Protein AF-A0A1A6HBW9-F1 (afdb_monomer_lite)

Sequence (68 aa):
MMVATQQEMNDAQLTLQQRDYCVHYLIRLLKCKRDSFPNFLACKHEQHDWDYCEHLDYVKRMKEFERC

InterPro domains:
  IPR008698 NADH dehydrogenase [ubiquinone] 1 beta subcomplex subunit 7, NDUB7 [PF05676] (3-65)
  IPR008698 NADH dehydrogenase [ubiquinone] 1 beta subcomplex subunit 7, NDUB7 [PTHR20900] (2-67)

Secondary structure (DSSP, 8-state):
---S-HHHHHHTT--GGG-STTHHHHHHHHHHHHHTTT-TTTTHHHHHHHHHHHHHHHHHHHHHHTT-

Radius of gyration: 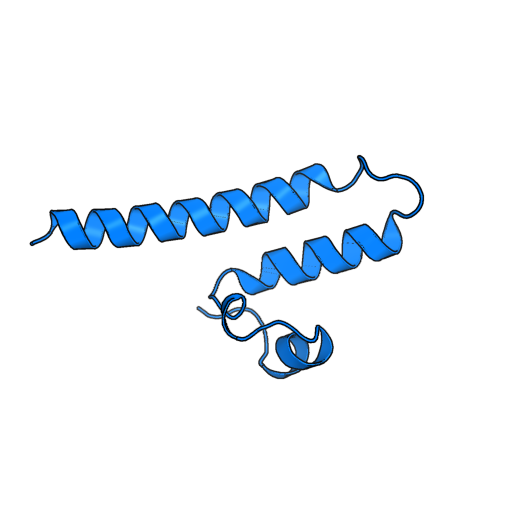14.15 Å; chains: 1; bounding box: 35×24×37 Å

Structure (mmCIF, N/CA/C/O backbone):
data_AF-A0A1A6HBW9-F1
#
_entry.id   AF-A0A1A6HBW9-F1
#
loop_
_atom_site.group_PDB
_atom_site.id
_atom_site.type_symbol
_atom_site.label_atom_id
_atom_site.label_alt_id
_atom_site.label_comp_id
_atom_site.label_asym_id
_atom_site.label_entity_id
_atom_site.label_seq_id
_atom_site.pdbx_PDB_ins_code
_atom_site.Cartn_x
_atom_site.Cartn_y
_atom_site.Cartn_z
_atom_site.occupancy
_atom_site.B_iso_or_equiv
_atom_site.auth_seq_id
_atom_site.auth_comp_id
_atom_site.auth_asym_id
_atom_site.auth_atom_id
_atom_site.pdbx_PDB_model_num
ATOM 1 N N . MET A 1 1 ? -12.748 -0.889 0.220 1.00 49.69 1 MET A N 1
ATOM 2 C CA . MET A 1 1 ? -12.768 -1.662 -1.039 1.00 49.69 1 MET A CA 1
ATOM 3 C C . MET A 1 1 ? -11.357 -2.151 -1.287 1.00 49.69 1 MET A C 1
ATOM 5 O O . MET A 1 1 ? -10.448 -1.335 -1.225 1.00 49.69 1 MET A O 1
ATOM 9 N N . MET A 1 2 ? -11.166 -3.454 -1.485 1.00 58.16 2 MET A N 1
ATOM 10 C CA . MET A 1 2 ? -9.877 -3.988 -1.930 1.00 58.16 2 MET A CA 1
ATOM 11 C C . MET A 1 2 ? -9.731 -3.614 -3.407 1.00 58.16 2 MET A C 1
ATOM 13 O O . MET A 1 2 ? -10.553 -4.026 -4.219 1.00 58.16 2 MET A O 1
ATOM 17 N N . VAL A 1 3 ? -8.771 -2.744 -3.723 1.00 67.19 3 VAL A N 1
ATOM 18 C CA . VAL A 1 3 ? -8.612 -2.183 -5.077 1.00 67.19 3 VAL A CA 1
ATOM 19 C C . VAL A 1 3 ? -7.749 -3.086 -5.967 1.00 67.19 3 VAL A C 1
ATOM 21 O O . VAL A 1 3 ? -7.907 -3.070 -7.181 1.00 67.19 3 VAL A O 1
ATOM 24 N N . ALA A 1 4 ? -6.863 -3.892 -5.375 1.00 68.69 4 ALA A N 1
ATOM 25 C CA . ALA A 1 4 ? -5.971 -4.791 -6.103 1.00 68.69 4 ALA A CA 1
ATOM 26 C C . ALA A 1 4 ? -6.625 -6.151 -6.376 1.00 68.69 4 ALA A C 1
ATOM 28 O O . ALA A 1 4 ? -7.310 -6.712 -5.513 1.00 68.69 4 ALA A O 1
ATOM 29 N N . THR A 1 5 ? -6.386 -6.699 -7.566 1.00 75.44 5 THR A N 1
ATOM 30 C CA . THR A 1 5 ? -6.861 -8.038 -7.926 1.00 75.44 5 THR A CA 1
ATOM 31 C C . THR A 1 5 ? -5.978 -9.117 -7.293 1.00 75.44 5 THR A C 1
ATOM 33 O O . THR A 1 5 ? -4.784 -8.934 -7.054 1.00 75.44 5 THR A O 1
ATOM 36 N N . GLN A 1 6 ? -6.555 -10.288 -7.019 1.00 70.75 6 GLN A N 1
ATOM 37 C CA . GLN A 1 6 ? -5.826 -11.397 -6.393 1.00 70.75 6 GLN A CA 1
ATOM 38 C C . GLN A 1 6 ? -4.689 -11.938 -7.283 1.00 70.75 6 GLN A C 1
ATOM 40 O O . GLN A 1 6 ? -3.709 -12.474 -6.769 1.00 70.75 6 GLN A O 1
ATOM 45 N N . GLN A 1 7 ? -4.805 -11.763 -8.604 1.00 73.81 7 GLN A N 1
ATOM 46 C CA . GLN A 1 7 ? -3.774 -12.109 -9.585 1.00 73.81 7 GLN A CA 1
ATOM 47 C C . GLN A 1 7 ? -2.548 -11.196 -9.450 1.00 73.81 7 GLN A C 1
ATOM 49 O O . GLN A 1 7 ? -1.447 -11.702 -9.261 1.00 73.81 7 GLN A O 1
ATOM 54 N N . GLU A 1 8 ? -2.744 -9.876 -9.381 1.00 75.12 8 GLU A N 1
ATOM 55 C CA . GLU A 1 8 ? -1.648 -8.909 -9.202 1.00 75.12 8 GLU A CA 1
ATOM 56 C C . GLU A 1 8 ? -0.856 -9.141 -7.904 1.00 75.12 8 GLU A C 1
ATOM 58 O O . GLU A 1 8 ? 0.360 -8.953 -7.870 1.00 75.12 8 GLU A O 1
ATOM 63 N N . MET A 1 9 ? -1.523 -9.593 -6.834 1.00 77.38 9 MET A N 1
ATOM 64 C CA . MET A 1 9 ? -0.858 -9.938 -5.569 1.00 77.38 9 MET A CA 1
ATOM 65 C C . MET A 1 9 ? 0.016 -11.192 -5.663 1.00 77.38 9 MET A C 1
ATOM 67 O O . MET A 1 9 ? 1.045 -11.282 -4.987 1.00 77.38 9 MET A O 1
ATOM 71 N N . ASN A 1 10 ? -0.405 -12.168 -6.469 1.00 77.94 10 ASN A N 1
ATOM 72 C CA . ASN A 1 10 ? 0.357 -13.391 -6.695 1.00 77.94 10 ASN A CA 1
ATOM 73 C C . ASN A 1 10 ? 1.531 -13.136 -7.649 1.00 77.94 10 ASN A C 1
ATOM 75 O O . ASN A 1 10 ? 2.630 -13.619 -7.383 1.00 77.94 10 ASN A O 1
ATOM 79 N N . ASP A 1 11 ? 1.329 -12.323 -8.688 1.00 79.44 11 ASP A N 1
ATOM 80 C CA . ASP A 1 11 ? 2.372 -11.945 -9.650 1.00 79.44 11 ASP A CA 1
ATOM 81 C C . ASP A 1 11 ? 3.497 -11.139 -8.988 1.00 79.44 11 ASP A C 1
ATOM 83 O O . ASP A 1 11 ? 4.673 -11.323 -9.299 1.00 79.44 11 ASP A O 1
ATOM 87 N N . ALA A 1 12 ? 3.149 -10.283 -8.022 1.00 76.50 12 ALA A N 1
ATOM 88 C CA . ALA A 1 12 ? 4.112 -9.539 -7.212 1.00 76.50 12 ALA A CA 1
ATOM 89 C C . ALA A 1 12 ? 4.761 -10.375 -6.087 1.00 76.50 12 ALA A C 1
ATOM 91 O O . ALA A 1 12 ? 5.585 -9.844 -5.345 1.00 76.50 12 ALA A O 1
ATOM 92 N N . GLN A 1 13 ? 4.401 -11.660 -5.949 1.00 79.25 13 GLN A N 1
ATOM 93 C CA . GLN A 1 13 ? 4.910 -12.585 -4.925 1.00 79.25 13 GLN A CA 1
ATOM 94 C C . GLN A 1 13 ? 4.869 -12.008 -3.500 1.00 79.25 13 GLN A C 1
ATOM 96 O O . GLN A 1 13 ? 5.790 -12.194 -2.702 1.00 79.25 13 GLN A O 1
ATOM 101 N N . LEU A 1 14 ? 3.787 -11.299 -3.165 1.00 79.81 14 LEU A N 1
ATOM 102 C CA . LEU A 1 14 ? 3.649 -10.676 -1.851 1.00 79.81 14 LEU A CA 1
ATOM 103 C C . LEU A 1 14 ? 3.408 -11.726 -0.765 1.00 79.81 14 LEU A C 1
ATOM 105 O O . LEU A 1 14 ? 2.577 -12.635 -0.916 1.00 79.81 14 LEU A O 1
ATOM 109 N N . THR A 1 15 ? 4.109 -11.558 0.357 1.00 80.81 15 THR A N 1
ATOM 110 C CA . THR A 1 15 ? 3.914 -12.379 1.557 1.00 80.81 15 THR A CA 1
ATOM 111 C C . THR A 1 15 ? 2.500 -12.203 2.108 1.00 80.81 15 THR A C 1
ATOM 113 O O . THR A 1 15 ? 1.876 -11.162 1.919 1.00 80.81 15 THR A O 1
ATOM 116 N N . LEU A 1 16 ? 1.979 -13.216 2.808 1.00 78.44 16 LEU A N 1
ATOM 117 C CA . LEU A 1 16 ? 0.611 -13.186 3.346 1.00 78.44 16 LEU A CA 1
ATOM 118 C C . LEU A 1 16 ? 0.353 -11.981 4.262 1.00 78.44 16 LEU A C 1
ATOM 120 O O . LEU A 1 16 ? -0.751 -11.454 4.258 1.00 78.44 16 LEU A O 1
ATOM 124 N N . GLN A 1 17 ? 1.374 -11.533 4.995 1.00 77.81 17 GLN A N 1
ATOM 125 C CA . GLN A 1 17 ? 1.291 -10.386 5.901 1.00 77.81 17 GLN A CA 1
ATOM 126 C C . GLN A 1 17 ? 1.159 -9.046 5.183 1.00 77.81 17 GLN A C 1
ATOM 128 O O . GLN A 1 17 ? 0.716 -8.096 5.794 1.00 77.81 17 GLN A O 1
ATOM 133 N N . GLN A 1 18 ? 1.565 -8.960 3.916 1.00 74.25 18 GLN A N 1
ATOM 134 C CA . GLN A 1 18 ? 1.514 -7.722 3.137 1.00 74.25 18 GLN A CA 1
ATOM 135 C C . GLN A 1 18 ? 0.237 -7.622 2.302 1.00 74.25 18 GLN A C 1
ATOM 137 O O . GLN A 1 18 ? 0.091 -6.671 1.543 1.00 74.25 18 GLN A O 1
ATOM 142 N N . ARG A 1 19 ? -0.668 -8.610 2.390 1.00 76.44 19 ARG A N 1
ATOM 143 C CA . ARG A 1 19 ? -1.918 -8.682 1.614 1.00 76.44 19 ARG A CA 1
ATOM 144 C C . ARG A 1 19 ? -3.053 -7.886 2.265 1.00 76.44 19 ARG A C 1
ATOM 146 O O . ARG A 1 19 ? -4.195 -8.341 2.301 1.00 76.44 19 ARG A O 1
ATOM 153 N N . ASP A 1 20 ? -2.736 -6.703 2.771 1.00 79.25 20 ASP A N 1
ATOM 154 C CA . ASP A 1 20 ? -3.706 -5.788 3.365 1.00 79.25 20 ASP A CA 1
ATOM 155 C C . ASP A 1 20 ? -4.428 -4.973 2.288 1.00 79.25 20 ASP A C 1
ATOM 157 O O . ASP A 1 20 ? -4.124 -5.043 1.092 1.00 79.25 20 ASP A O 1
ATOM 161 N N . TYR A 1 21 ? -5.388 -4.134 2.685 1.00 78.81 21 TYR A N 1
ATOM 162 C CA . TYR A 1 21 ? -6.028 -3.241 1.712 1.00 78.81 21 TYR A CA 1
AT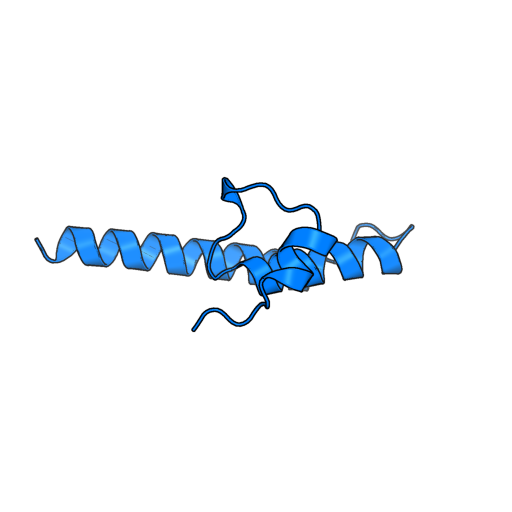OM 163 C C . TYR A 1 21 ? -5.030 -2.262 1.075 1.00 78.81 21 TYR A C 1
ATOM 165 O O . TYR A 1 21 ? -5.301 -1.743 -0.011 1.00 78.81 21 TYR A O 1
ATOM 173 N N . CYS A 1 22 ? -3.890 -2.020 1.730 1.00 85.75 22 CYS A N 1
ATOM 174 C CA . CYS A 1 22 ? -2.853 -1.084 1.314 1.00 85.75 22 CYS A CA 1
ATOM 175 C C . CYS A 1 22 ? -1.949 -1.594 0.170 1.00 85.75 22 CYS A C 1
ATOM 177 O O . CYS A 1 22 ? -1.147 -0.840 -0.384 1.00 85.75 22 CYS A O 1
ATOM 179 N N . VAL A 1 23 ? -2.121 -2.852 -0.256 1.00 84.88 23 VAL A N 1
ATOM 180 C CA . VAL A 1 23 ? -1.340 -3.536 -1.311 1.00 84.88 23 VAL A CA 1
ATOM 181 C C . VAL A 1 23 ? -1.100 -2.718 -2.577 1.00 84.88 23 VAL A C 1
ATOM 183 O O . VAL A 1 23 ? -0.046 -2.812 -3.204 1.00 84.88 23 VAL A O 1
ATOM 186 N N . HIS A 1 24 ? -2.083 -1.922 -2.981 1.00 84.50 24 HIS A N 1
ATOM 187 C CA . HIS A 1 24 ? -2.035 -1.150 -4.215 1.00 84.50 24 HIS A CA 1
ATOM 188 C C . HIS A 1 24 ? -0.895 -0.120 -4.228 1.00 84.50 24 HIS A C 1
ATOM 190 O O . HIS A 1 24 ? -0.300 0.109 -5.283 1.00 84.50 24 HIS A O 1
ATOM 196 N N . TYR A 1 25 ? -0.543 0.454 -3.074 1.00 88.00 25 TYR A N 1
ATOM 197 C CA . TYR A 1 25 ? 0.600 1.362 -2.956 1.00 88.00 25 TYR A CA 1
ATOM 198 C C . TYR A 1 25 ? 1.933 0.614 -3.021 1.00 88.00 25 TYR A C 1
ATOM 200 O O . TYR A 1 25 ? 2.858 1.056 -3.698 1.00 88.00 25 TYR A O 1
ATOM 208 N N . LEU A 1 26 ? 2.008 -0.568 -2.408 1.00 86.50 26 LEU A N 1
ATOM 209 C CA . LEU A 1 26 ? 3.213 -1.397 -2.412 1.00 86.50 26 LEU A CA 1
ATOM 210 C C . LEU A 1 26 ? 3.567 -1.862 -3.836 1.00 86.50 26 LEU A C 1
ATOM 212 O O . LEU A 1 26 ? 4.729 -1.804 -4.241 1.00 86.50 26 LEU A O 1
ATOM 216 N N . ILE A 1 27 ? 2.567 -2.230 -4.644 1.00 87.62 27 ILE A N 1
ATOM 217 C CA . ILE A 1 27 ? 2.772 -2.573 -6.061 1.00 87.62 27 ILE A CA 1
ATOM 218 C C . ILE A 1 27 ? 3.333 -1.379 -6.852 1.00 87.62 27 ILE A C 1
ATOM 220 O O . ILE A 1 27 ? 4.220 -1.571 -7.685 1.00 87.62 27 ILE A O 1
ATOM 224 N N . ARG A 1 28 ? 2.848 -0.153 -6.606 1.00 87.62 28 ARG A N 1
ATOM 225 C CA . ARG A 1 28 ? 3.371 1.059 -7.270 1.00 87.62 28 ARG A CA 1
ATOM 226 C C . ARG A 1 28 ? 4.831 1.302 -6.907 1.00 87.62 28 ARG A C 1
ATOM 228 O O . ARG A 1 28 ? 5.658 1.387 -7.807 1.00 87.62 28 ARG A O 1
ATOM 235 N N . LEU A 1 29 ? 5.147 1.226 -5.617 1.00 87.62 29 LEU A N 1
ATOM 236 C CA . LEU A 1 29 ? 6.504 1.372 -5.093 1.00 87.62 29 LEU A CA 1
ATOM 237 C C . LEU A 1 29 ? 7.477 0.366 -5.723 1.00 87.62 29 LEU A C 1
ATOM 239 O O . LEU A 1 29 ? 8.604 0.720 -6.077 1.00 87.62 29 LEU A O 1
ATOM 243 N N . LEU A 1 30 ? 7.055 -0.889 -5.908 1.00 85.94 30 LEU A N 1
ATOM 244 C CA . LEU A 1 30 ? 7.864 -1.899 -6.598 1.00 85.94 30 LEU A CA 1
ATOM 245 C C . LEU A 1 30 ? 8.067 -1.578 -8.086 1.00 85.94 30 LEU A C 1
ATOM 247 O O . LEU A 1 30 ? 9.175 -1.771 -8.592 1.00 85.94 30 LEU A O 1
ATOM 251 N N . LYS A 1 31 ? 7.040 -1.067 -8.778 1.00 86.94 31 LYS A N 1
ATOM 252 C CA . LYS A 1 31 ? 7.159 -0.621 -10.179 1.00 86.94 31 LYS A CA 1
ATOM 253 C C . LYS A 1 31 ? 8.136 0.549 -10.300 1.00 86.94 31 LYS A C 1
ATOM 255 O O . LYS A 1 31 ? 9.103 0.455 -11.047 1.00 86.94 31 LYS A O 1
ATOM 260 N N . CYS A 1 32 ? 7.978 1.577 -9.476 1.00 87.12 32 CYS A N 1
ATOM 261 C CA . CYS A 1 32 ? 8.876 2.728 -9.443 1.00 87.12 32 CYS A CA 1
ATOM 262 C C . CYS A 1 32 ? 10.322 2.345 -9.118 1.00 87.12 32 CYS A C 1
ATOM 264 O O . CYS A 1 32 ? 11.233 2.814 -9.793 1.00 87.12 32 CYS A O 1
ATOM 266 N N . LYS A 1 33 ? 10.564 1.430 -8.167 1.00 85.38 33 LYS A N 1
ATOM 267 C CA . LYS A 1 33 ? 11.921 0.917 -7.898 1.00 85.38 33 LYS A CA 1
ATOM 268 C C . LYS A 1 33 ? 12.551 0.218 -9.104 1.00 85.38 33 LYS A C 1
ATOM 270 O O . LYS A 1 33 ? 13.769 0.283 -9.265 1.00 85.38 33 LYS A O 1
ATOM 275 N N . ARG A 1 34 ? 11.747 -0.472 -9.918 1.00 85.38 34 ARG A N 1
ATOM 276 C CA . ARG A 1 34 ? 12.213 -1.144 -11.137 1.00 85.38 34 ARG A CA 1
ATOM 277 C C . ARG A 1 34 ? 12.546 -0.137 -12.236 1.00 85.38 34 ARG A C 1
ATOM 279 O O . ARG A 1 34 ? 13.570 -0.292 -12.894 1.00 85.38 34 ARG A O 1
ATOM 286 N N . ASP A 1 35 ? 11.713 0.884 -12.394 1.00 86.19 35 ASP A N 1
ATOM 287 C CA . ASP A 1 35 ? 11.845 1.877 -13.463 1.00 86.19 35 ASP A CA 1
ATOM 288 C C . ASP A 1 35 ? 12.897 2.952 -13.146 1.00 86.19 35 ASP A C 1
ATOM 290 O O . ASP A 1 35 ? 13.524 3.499 -14.052 1.00 86.19 35 ASP A O 1
ATOM 294 N N . SER A 1 36 ? 13.129 3.253 -11.863 1.00 79.69 36 SER A N 1
ATOM 295 C CA . SER A 1 36 ? 13.999 4.352 -11.435 1.00 79.69 36 SER A CA 1
ATOM 296 C C . SER A 1 36 ? 15.459 3.961 -11.190 1.00 79.69 36 SER A C 1
ATOM 298 O O . SER A 1 36 ? 16.230 4.802 -10.733 1.00 79.69 36 SER A O 1
ATOM 300 N N . PHE A 1 37 ? 15.882 2.724 -11.463 1.00 75.50 37 PHE A N 1
ATOM 301 C CA . PHE A 1 37 ? 17.280 2.302 -11.288 1.00 75.50 37 PHE A CA 1
ATOM 302 C C . PHE A 1 37 ? 18.181 3.027 -12.313 1.00 75.50 37 PHE A C 1
ATOM 304 O O . PHE A 1 37 ? 17.900 2.900 -13.505 1.00 75.50 37 PHE A O 1
ATOM 311 N N . PRO A 1 38 ? 19.232 3.801 -11.929 1.00 80.38 38 PRO A N 1
ATOM 312 C CA . PRO A 1 38 ? 20.034 3.781 -10.685 1.00 80.38 38 PRO A CA 1
ATOM 313 C C . PRO A 1 38 ? 19.700 4.866 -9.633 1.00 80.38 38 PRO A C 1
ATOM 315 O O . PRO A 1 38 ? 20.393 4.996 -8.623 1.00 80.38 38 PRO A O 1
ATOM 318 N N . ASN A 1 39 ? 18.671 5.681 -9.855 1.00 76.44 39 ASN A N 1
ATOM 319 C CA . ASN A 1 39 ? 18.286 6.777 -8.968 1.00 76.44 39 ASN A CA 1
ATOM 320 C C . ASN A 1 39 ? 17.399 6.277 -7.814 1.00 76.44 39 ASN A C 1
ATOM 322 O O . ASN A 1 39 ? 16.180 6.157 -7.938 1.00 76.44 39 ASN A O 1
ATOM 326 N N . PHE A 1 40 ? 18.002 6.045 -6.646 1.00 69.62 40 PHE A N 1
ATOM 327 C CA . PHE A 1 40 ? 17.299 5.556 -5.448 1.00 69.62 40 PHE A CA 1
ATOM 328 C C . PHE A 1 40 ? 16.378 6.592 -4.774 1.00 69.62 40 PHE A C 1
ATOM 330 O O . PHE A 1 40 ? 15.487 6.225 -4.011 1.00 69.62 40 PHE A O 1
ATOM 337 N N . LEU A 1 41 ? 16.579 7.889 -5.032 1.00 74.50 41 LEU A N 1
ATOM 338 C CA . LEU A 1 41 ? 15.860 8.980 -4.355 1.00 74.50 41 LEU A CA 1
ATOM 339 C C . LEU A 1 41 ? 14.531 9.370 -5.017 1.00 74.50 41 LEU A C 1
ATOM 341 O O . LEU A 1 41 ? 13.776 10.141 -4.429 1.00 74.50 41 LEU A O 1
ATOM 345 N N . ALA A 1 42 ? 14.240 8.869 -6.219 1.00 75.06 42 ALA A N 1
ATOM 346 C CA . ALA A 1 42 ? 13.068 9.292 -6.986 1.00 75.06 42 ALA A CA 1
ATOM 347 C C . ALA A 1 42 ? 11.737 8.812 -6.372 1.00 75.06 42 ALA A C 1
ATOM 349 O O . ALA A 1 42 ? 10.707 9.454 -6.542 1.00 75.06 42 ALA A O 1
ATOM 350 N N . CYS A 1 43 ? 11.759 7.723 -5.601 1.00 86.44 43 CYS A N 1
ATOM 351 C CA . CYS A 1 43 ? 10.551 7.009 -5.188 1.00 86.44 43 CYS A CA 1
ATOM 352 C C 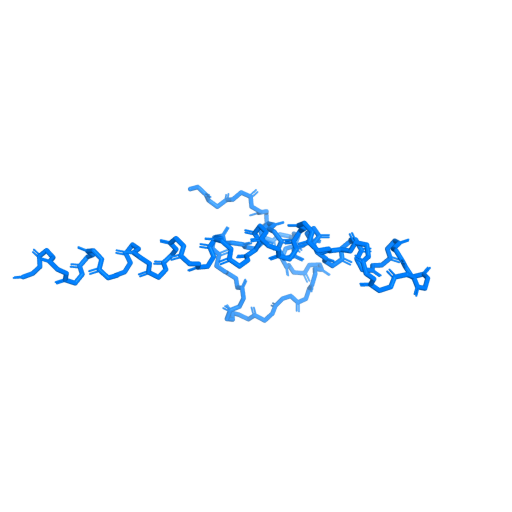. CYS A 1 43 ? 9.970 7.428 -3.822 1.00 86.44 43 CYS A C 1
ATOM 354 O O . CYS A 1 43 ? 9.332 6.629 -3.137 1.00 86.44 43 CYS A O 1
ATOM 356 N N . LYS A 1 44 ? 10.215 8.666 -3.371 1.00 86.19 44 LYS A N 1
ATOM 357 C CA . LYS A 1 44 ? 9.774 9.119 -2.036 1.00 86.19 44 LYS A CA 1
ATOM 358 C C . LYS A 1 44 ? 8.269 9.345 -1.926 1.00 86.19 44 LYS A C 1
ATOM 360 O O . LYS A 1 44 ? 7.707 9.132 -0.859 1.00 86.19 44 LYS A O 1
ATOM 365 N N . HIS A 1 45 ? 7.627 9.790 -3.003 1.00 89.00 45 HIS A N 1
ATOM 366 C CA . HIS A 1 45 ? 6.194 10.076 -2.978 1.00 89.00 45 HIS A CA 1
ATOM 367 C C . HIS A 1 45 ? 5.380 8.796 -2.763 1.00 89.00 45 HIS A C 1
ATOM 369 O O . HIS A 1 45 ? 4.549 8.731 -1.868 1.00 89.00 45 HIS A O 1
ATOM 375 N N . GLU A 1 46 ? 5.715 7.741 -3.502 1.00 88.38 46 GLU A N 1
ATOM 376 C CA . GLU A 1 46 ? 5.030 6.453 -3.394 1.00 88.38 46 GLU A CA 1
ATOM 377 C C . GLU A 1 46 ? 5.314 5.738 -2.067 1.00 88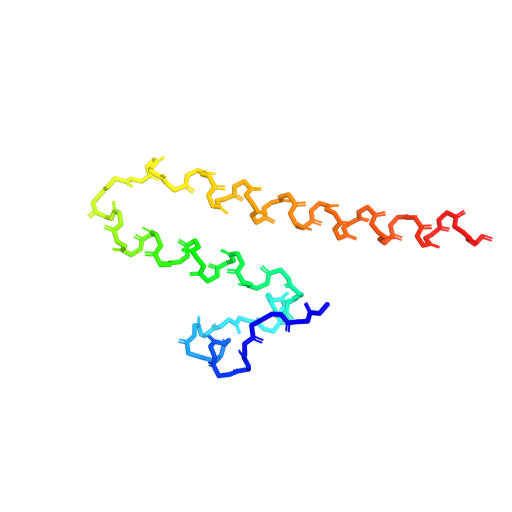.38 46 GLU A C 1
ATOM 379 O O . GLU A 1 46 ? 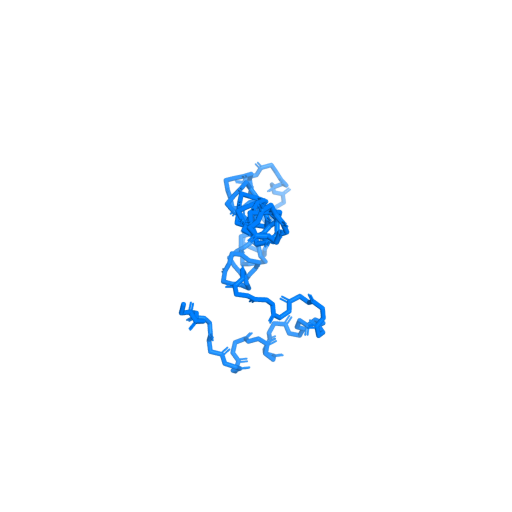4.442 5.051 -1.544 1.00 88.38 46 GLU A O 1
ATOM 384 N N . GLN A 1 47 ? 6.513 5.926 -1.498 1.00 88.81 47 GLN A N 1
ATOM 385 C CA . GLN A 1 47 ? 6.810 5.496 -0.126 1.00 88.81 47 GLN A CA 1
ATOM 386 C C . GLN A 1 47 ? 5.894 6.186 0.881 1.00 88.81 47 GLN A C 1
ATOM 388 O O . GLN A 1 47 ? 5.241 5.512 1.670 1.00 88.81 47 GLN A O 1
ATOM 393 N N . HIS A 1 48 ? 5.792 7.513 0.801 1.0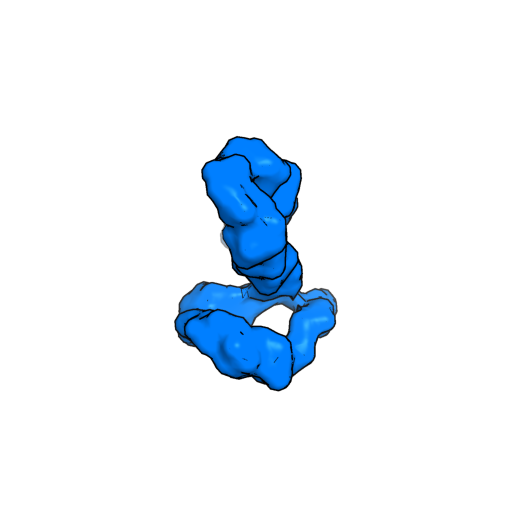0 91.62 48 HIS A N 1
ATOM 394 C CA . HIS A 1 48 ? 4.939 8.281 1.698 1.00 91.62 48 HIS A CA 1
ATOM 395 C C . HIS A 1 48 ? 3.462 7.874 1.586 1.00 91.62 48 HIS A C 1
ATOM 397 O O . HIS A 1 48 ? 2.774 7.791 2.599 1.00 91.62 48 HIS A O 1
ATOM 403 N N . ASP A 1 49 ? 2.966 7.598 0.379 1.00 91.44 49 ASP A N 1
ATOM 404 C CA . ASP A 1 49 ? 1.582 7.156 0.185 1.00 91.44 49 ASP A CA 1
ATOM 405 C C . ASP A 1 49 ? 1.302 5.801 0.853 1.00 91.44 49 ASP A C 1
ATOM 407 O O . ASP A 1 49 ? 0.246 5.618 1.466 1.00 91.44 49 ASP A O 1
ATOM 411 N N . TRP A 1 50 ? 2.254 4.865 0.773 1.00 89.25 50 TRP A N 1
ATOM 412 C CA . TRP A 1 50 ? 2.158 3.576 1.458 1.00 89.25 50 TRP A CA 1
ATOM 413 C C . TRP A 1 50 ? 2.183 3.743 2.985 1.00 89.25 50 TRP A C 1
ATOM 415 O O . TRP A 1 50 ? 1.287 3.244 3.666 1.00 89.25 50 TRP A O 1
ATOM 425 N N . ASP A 1 51 ? 3.130 4.522 3.515 1.00 91.19 51 ASP A N 1
ATOM 426 C CA . ASP A 1 51 ? 3.249 4.785 4.956 1.00 91.19 51 ASP A CA 1
ATOM 427 C C . ASP A 1 51 ? 2.003 5.491 5.519 1.00 91.19 51 ASP A C 1
ATOM 429 O O . ASP A 1 51 ? 1.509 5.169 6.603 1.00 91.19 51 ASP A O 1
ATOM 433 N N . TYR A 1 52 ? 1.454 6.449 4.769 1.00 92.50 52 TYR A N 1
ATOM 434 C CA . TYR A 1 52 ? 0.243 7.169 5.152 1.00 92.50 52 TYR A CA 1
ATOM 435 C C . TYR A 1 52 ? -0.966 6.235 5.247 1.00 92.50 52 TYR A C 1
ATOM 437 O O . TYR A 1 52 ? -1.781 6.337 6.166 1.00 92.50 52 TYR A O 1
ATOM 445 N N . CYS A 1 53 ? -1.070 5.305 4.306 1.00 91.19 53 CYS A N 1
ATOM 446 C CA . CYS A 1 53 ? -2.124 4.309 4.265 1.00 91.19 53 CYS A CA 1
ATOM 447 C C . CYS A 1 53 ? -2.040 3.335 5.459 1.00 91.19 53 CYS A C 1
ATOM 449 O O . CYS A 1 53 ? -3.040 3.169 6.160 1.00 91.19 53 CYS A O 1
ATOM 451 N N . GLU A 1 54 ? -0.857 2.808 5.789 1.00 89.25 54 GLU A N 1
ATOM 452 C CA . GLU A 1 54 ? -0.636 2.001 7.005 1.00 89.25 54 GLU A CA 1
ATOM 453 C C . GLU A 1 54 ? -0.971 2.777 8.291 1.00 89.25 54 GLU A C 1
ATOM 455 O O . GLU A 1 54 ? -1.578 2.252 9.232 1.00 89.25 54 GLU A O 1
ATOM 460 N N . HIS A 1 55 ? -0.637 4.068 8.329 1.00 92.06 55 HIS A N 1
ATOM 461 C CA . HIS A 1 55 ? -0.961 4.924 9.464 1.00 92.06 55 HIS A CA 1
ATOM 462 C C . HIS A 1 55 ? -2.478 5.114 9.634 1.00 92.06 55 HIS A C 1
ATOM 464 O O . HIS A 1 55 ? -2.994 5.037 10.752 1.00 92.06 55 HIS A O 1
ATOM 470 N N . LEU A 1 56 ? -3.224 5.332 8.546 1.00 91.25 56 LEU A N 1
ATOM 471 C CA . LEU A 1 56 ? -4.691 5.400 8.596 1.00 91.25 56 LEU A CA 1
ATOM 472 C C . LEU A 1 56 ? -5.302 4.096 9.110 1.00 91.25 56 LEU A C 1
ATOM 474 O O . LEU A 1 56 ? -6.309 4.119 9.827 1.00 91.25 56 LEU A O 1
ATOM 478 N N . ASP A 1 57 ? -4.677 2.977 8.764 1.00 89.25 57 ASP A N 1
ATOM 479 C CA . ASP A 1 57 ? -5.061 1.655 9.222 1.00 89.25 57 ASP A CA 1
ATOM 480 C C . ASP A 1 57 ? -4.929 1.502 10.731 1.00 89.25 57 ASP A C 1
ATOM 482 O O . ASP A 1 57 ? -5.866 1.137 11.449 1.00 89.25 57 ASP A O 1
ATOM 486 N N . TYR A 1 58 ? -3.755 1.880 11.222 1.00 89.88 58 TYR A N 1
ATOM 487 C CA . TYR A 1 58 ? -3.448 1.898 12.635 1.00 89.88 58 TYR A CA 1
ATOM 488 C C . TYR A 1 58 ? -4.417 2.799 13.411 1.00 89.88 58 TYR A C 1
ATOM 490 O O . TYR A 1 58 ? -4.998 2.373 14.411 1.00 89.88 58 TYR A O 1
ATOM 498 N N . VAL A 1 59 ? -4.674 4.011 12.915 1.00 93.31 59 VAL A N 1
ATOM 499 C CA . VAL A 1 59 ? -5.625 4.947 13.533 1.00 93.31 59 VAL A CA 1
ATOM 500 C C . VAL A 1 59 ? -7.044 4.375 13.555 1.00 93.31 59 VAL A C 1
ATOM 502 O O . VAL A 1 59 ? -7.771 4.592 14.524 1.00 93.31 59 VAL A O 1
ATOM 505 N N . LYS A 1 60 ? -7.466 3.640 12.520 1.00 90.06 60 LYS A N 1
ATOM 506 C CA . LYS A 1 60 ? -8.783 2.990 12.516 1.00 90.06 60 LYS A CA 1
ATOM 507 C C . LYS A 1 60 ? -8.883 1.939 13.624 1.00 90.06 60 LYS A C 1
ATOM 509 O O . LYS A 1 60 ? -9.855 1.976 14.375 1.00 90.06 60 LYS A O 1
ATOM 514 N N . ARG A 1 61 ? -7.864 1.087 13.775 1.00 89.38 61 ARG A N 1
ATOM 515 C CA . ARG A 1 61 ? -7.795 0.082 14.853 1.00 89.38 61 ARG A CA 1
ATOM 516 C C . ARG A 1 61 ? -7.810 0.728 16.243 1.00 89.38 61 ARG A C 1
ATOM 518 O O . ARG A 1 61 ? -8.518 0.260 17.128 1.00 89.38 61 ARG A O 1
ATOM 525 N N . MET A 1 62 ? -7.107 1.847 16.419 1.00 89.12 62 MET A N 1
ATOM 526 C CA . MET A 1 62 ? -7.127 2.613 17.675 1.00 89.12 62 MET A CA 1
ATOM 527 C C . MET A 1 62 ? -8.514 3.200 17.980 1.00 89.12 62 MET A C 1
ATOM 529 O O . MET A 1 62 ? -8.996 3.096 19.101 1.00 89.12 62 MET A O 1
ATOM 533 N N . LYS A 1 63 ? -9.203 3.757 16.978 1.00 92.19 63 LYS A N 1
ATOM 534 C CA . LYS A 1 63 ? -10.568 4.288 17.149 1.00 92.19 63 LYS A CA 1
ATOM 535 C C . LYS A 1 63 ? -11.601 3.205 17.452 1.00 92.19 63 LYS A C 1
ATOM 537 O O . LYS A 1 63 ? -12.611 3.492 18.084 1.00 92.19 63 LYS A O 1
ATOM 542 N N . GLU A 1 64 ? -11.406 1.988 16.951 1.00 87.44 64 GLU A N 1
ATOM 543 C CA . GLU A 1 64 ? -12.240 0.838 17.321 1.00 87.44 64 GLU A CA 1
ATOM 544 C C . GLU A 1 64 ? -12.016 0.438 18.783 1.00 87.44 64 GLU A C 1
ATOM 546 O O . GLU A 1 64 ? -12.982 0.128 19.476 1.00 87.44 64 GLU A O 1
ATOM 551 N N . PHE A 1 65 ? -10.777 0.540 19.273 1.00 84.62 65 PHE A N 1
ATOM 552 C CA . PHE A 1 65 ? -10.449 0.307 20.679 1.00 84.62 65 PHE A CA 1
ATOM 553 C C . PHE A 1 65 ? -11.080 1.354 21.614 1.00 84.62 65 PHE A C 1
ATOM 555 O O . PHE A 1 65 ? -11.669 0.987 22.622 1.00 84.62 65 PHE A O 1
ATOM 562 N N . GLU A 1 66 ? -11.036 2.641 21.257 1.00 82.31 66 GLU A N 1
ATOM 563 C CA . GLU A 1 66 ? -11.636 3.740 22.044 1.00 82.31 66 GLU A CA 1
ATOM 564 C C . GLU A 1 66 ? -13.176 3.719 22.098 1.00 82.31 66 GLU A C 1
ATOM 566 O O . GLU A 1 66 ? -13.781 4.446 22.882 1.00 82.31 66 GLU A O 1
ATOM 571 N N . ARG A 1 67 ? -13.827 2.934 21.231 1.00 75.62 67 ARG A N 1
ATOM 572 C CA . ARG A 1 67 ? -15.292 2.790 21.193 1.00 75.62 67 ARG A CA 1
ATOM 573 C C . ARG A 1 67 ? -15.827 1.699 22.127 1.00 75.62 67 ARG A C 1
ATOM 575 O O . ARG A 1 67 ? -17.048 1.547 22.191 1.00 75.62 67 ARG A O 1
ATOM 582 N N . CYS A 1 68 ? -14.947 0.947 22.789 1.00 53.53 68 CYS A N 1
ATOM 583 C CA . CYS A 1 68 ? -15.285 -0.017 23.840 1.00 53.53 68 CYS A CA 1
ATOM 584 C C . CYS A 1 68 ? -15.271 0.656 25.217 1.00 53.53 68 CYS A C 1
ATOM 586 O O . CYS A 1 68 ? -16.141 0.292 26.038 1.00 53.53 68 CYS A O 1
#

pLDDT: mean 81.92, std 8.97, range [49.69, 93.31]

Organism: Neotoma lepida (NCBI:txid56216)

Foldseek 3Di:
DQPDDPVLCVVVVDDPVCSDSLVVLVSVLVVCVVVVPPDPPPSVVSVVSSVVVVVVVVVVVVVVVVVD